Protein AF-A0A5K1C9Z1-F1 (afdb_monomer)

pLDDT: mean 88.3, std 4.73, range [71.31, 94.94]

Structure (mmCIF, N/CA/C/O backbone):
data_AF-A0A5K1C9Z1-F1
#
_entry.id   AF-A0A5K1C9Z1-F1
#
loop_
_atom_site.group_PDB
_atom_site.id
_atom_site.type_symbol
_atom_site.label_atom_id
_atom_site.label_alt_id
_atom_site.label_comp_id
_atom_site.label_asym_id
_atom_site.label_entity_id
_atom_site.label_seq_id
_atom_site.pdbx_PDB_ins_code
_atom_site.Cartn_x
_atom_site.Cartn_y
_atom_site.Cartn_z
_atom_site.occupancy
_atom_site.B_iso_or_equiv
_atom_site.auth_seq_id
_atom_site.auth_comp_id
_atom_site.auth_asym_id
_atom_site.auth_atom_id
_atom_site.pdbx_PDB_model_num
ATOM 1 N N . VAL A 1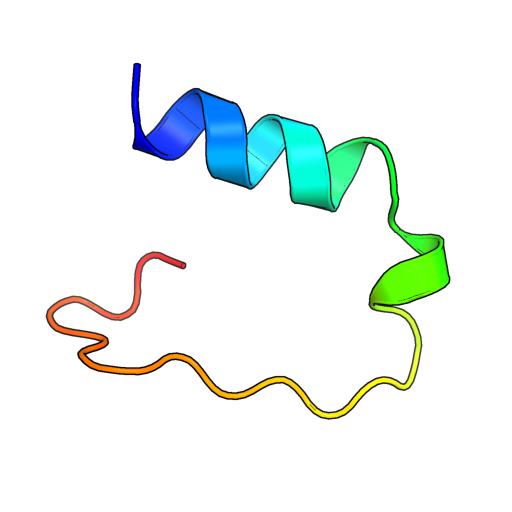 1 ? 10.543 3.211 -5.862 1.00 78.50 1 VAL A N 1
ATOM 2 C CA . VAL A 1 1 ? 9.712 4.434 -6.014 1.00 78.50 1 VAL A CA 1
ATOM 3 C C . VAL A 1 1 ? 8.217 4.143 -5.924 1.00 78.50 1 VAL A C 1
ATOM 5 O O . VAL A 1 1 ? 7.600 4.621 -4.987 1.00 78.50 1 VAL A O 1
ATOM 8 N N . ARG A 1 2 ? 7.607 3.377 -6.852 1.00 82.69 2 ARG A N 1
ATOM 9 C CA . ARG A 1 2 ? 6.151 3.101 -6.803 1.00 82.69 2 ARG A CA 1
ATOM 10 C C . ARG A 1 2 ? 5.743 2.290 -5.565 1.00 82.69 2 ARG A C 1
ATOM 12 O O . ARG A 1 2 ? 4.829 2.689 -4.863 1.00 82.6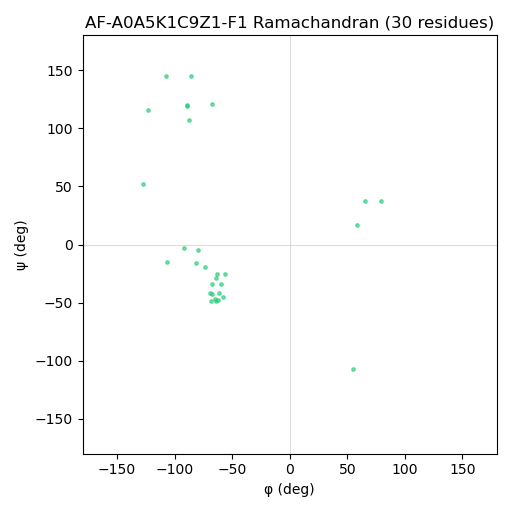9 2 ARG A O 1
ATOM 19 N N . MET A 1 3 ? 6.44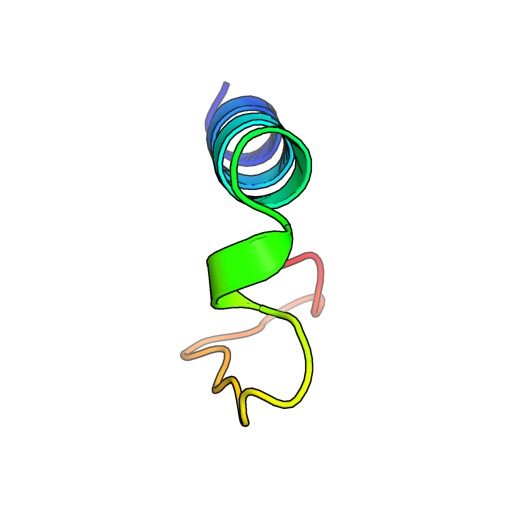9 1.194 -5.287 1.00 86.81 3 MET A N 1
ATOM 20 C CA . MET A 1 3 ? 6.139 0.303 -4.163 1.00 86.81 3 MET A CA 1
ATOM 21 C C . MET A 1 3 ? 6.379 0.972 -2.799 1.00 86.81 3 MET A C 1
ATOM 23 O O . MET A 1 3 ? 5.511 0.918 -1.937 1.00 86.81 3 MET A O 1
ATOM 27 N N . ASP A 1 4 ? 7.489 1.702 -2.648 1.00 90.00 4 ASP A N 1
ATOM 28 C CA . ASP A 1 4 ? 7.811 2.436 -1.412 1.00 90.00 4 ASP A CA 1
ATOM 29 C C . ASP A 1 4 ? 6.741 3.483 -1.058 1.00 90.00 4 ASP A C 1
ATOM 31 O O . ASP A 1 4 ? 6.449 3.712 0.113 1.00 90.00 4 ASP A O 1
ATOM 35 N N . ALA A 1 5 ? 6.117 4.103 -2.068 1.00 90.25 5 ALA A N 1
ATOM 36 C CA . ALA A 1 5 ? 5.033 5.058 -1.860 1.00 90.25 5 ALA A CA 1
ATOM 37 C C . ALA A 1 5 ? 3.754 4.380 -1.336 1.00 90.25 5 ALA A C 1
ATOM 39 O O . ALA A 1 5 ? 3.130 4.909 -0.418 1.00 90.25 5 ALA A O 1
ATOM 40 N N . TYR A 1 6 ? 3.386 3.204 -1.865 1.00 89.25 6 TYR A N 1
ATOM 41 C CA . TYR A 1 6 ? 2.264 2.415 -1.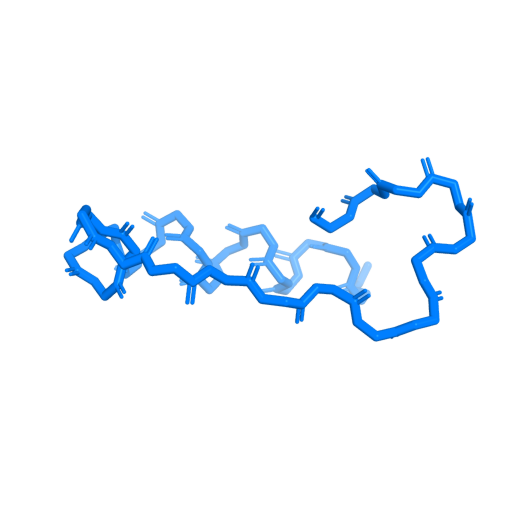334 1.00 89.25 6 TYR A CA 1
ATOM 42 C C . TYR A 1 6 ? 2.549 1.930 0.085 1.00 89.25 6 TYR A C 1
ATOM 44 O O . TYR A 1 6 ? 1.725 2.124 0.978 1.00 89.25 6 TYR A O 1
ATOM 52 N N . GLN A 1 7 ? 3.742 1.378 0.315 1.00 89.62 7 GLN A N 1
ATOM 53 C CA . GLN A 1 7 ? 4.164 0.927 1.637 1.00 89.62 7 GLN A CA 1
ATOM 54 C C . GLN A 1 7 ? 4.122 2.075 2.654 1.00 89.62 7 GLN A C 1
ATOM 56 O O . GLN A 1 7 ? 3.597 1.904 3.755 1.00 89.62 7 GLN A O 1
ATOM 61 N N . GLY A 1 8 ? 4.625 3.254 2.278 1.00 91.69 8 GLY A N 1
ATOM 62 C CA . GLY A 1 8 ? 4.566 4.461 3.097 1.00 91.69 8 GLY A CA 1
ATOM 63 C C . GLY A 1 8 ? 3.132 4.909 3.376 1.00 91.69 8 GLY A C 1
ATOM 64 O O . GLY A 1 8 ? 2.779 5.135 4.528 1.00 91.69 8 GLY A O 1
ATOM 65 N N . ALA A 1 9 ? 2.273 4.975 2.356 1.00 89.50 9 ALA A N 1
ATOM 66 C CA . ALA A 1 9 ? 0.879 5.386 2.519 1.00 89.50 9 ALA A CA 1
ATOM 67 C C . ALA A 1 9 ? 0.094 4.451 3.455 1.00 89.50 9 ALA A C 1
ATOM 69 O O . ALA A 1 9 ? -0.653 4.938 4.306 1.00 89.50 9 ALA A O 1
ATOM 70 N N . ILE A 1 10 ? 0.300 3.136 3.342 1.00 92.44 10 ILE A N 1
ATOM 71 C CA . ILE A 1 10 ? -0.333 2.133 4.208 1.00 92.44 10 ILE A CA 1
ATOM 72 C C . ILE A 1 10 ? 0.213 2.242 5.637 1.00 92.44 10 ILE A C 1
ATOM 74 O O . ILE A 1 10 ? -0.556 2.343 6.593 1.00 92.44 10 ILE A O 1
ATOM 78 N N . SER A 1 11 ? 1.539 2.295 5.788 1.00 91.44 11 SER A N 1
ATOM 79 C CA . SER A 1 11 ? 2.201 2.323 7.1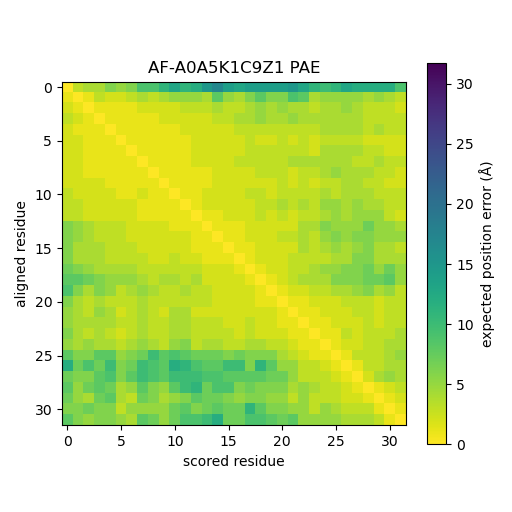01 1.00 91.44 11 SER A CA 1
ATOM 80 C C . SER A 1 11 ? 1.938 3.618 7.871 1.00 91.44 11 SER A C 1
ATOM 82 O O . SER A 1 11 ? 1.840 3.594 9.095 1.00 91.44 11 SER A O 1
ATOM 84 N N . CYS A 1 12 ? 1.808 4.751 7.175 1.00 94.94 12 CYS A N 1
ATOM 85 C CA . CYS A 1 12 ? 1.506 6.045 7.788 1.00 94.94 12 CYS A CA 1
ATOM 86 C C . CYS A 1 12 ? 0.013 6.247 8.084 1.00 94.94 12 CYS A C 1
ATOM 88 O O . CYS A 1 12 ? -0.316 7.139 8.861 1.00 94.94 12 CYS A O 1
ATOM 90 N N . ASN A 1 13 ? -0.886 5.438 7.508 1.00 91.25 13 ASN A N 1
ATOM 91 C CA . ASN A 1 13 ? -2.334 5.563 7.717 1.00 91.25 13 ASN A CA 1
ATOM 92 C C . ASN A 1 13 ? -2.992 4.240 8.151 1.00 91.25 13 ASN A C 1
ATOM 94 O O . ASN A 1 13 ? -3.996 3.835 7.563 1.00 91.25 13 ASN A O 1
ATOM 98 N N . PRO A 1 14 ? -2.492 3.561 9.199 1.00 89.69 14 PRO A N 1
ATOM 99 C CA . PRO A 1 14 ? -2.972 2.231 9.578 1.00 89.69 14 PRO A CA 1
ATOM 100 C C . PRO A 1 14 ? -4.448 2.224 10.005 1.00 89.69 14 PRO A C 1
ATOM 102 O O . PRO A 1 14 ? -5.133 1.214 9.859 1.00 89.69 14 PRO A O 1
ATOM 105 N N . SER A 1 15 ? -4.968 3.355 10.491 1.00 93.69 15 SER A N 1
ATOM 106 C CA . SER A 1 15 ? -6.375 3.512 10.873 1.00 93.69 15 SER A CA 1
ATOM 107 C C . SER A 1 15 ? -7.346 3.369 9.701 1.00 93.69 15 SER A C 1
ATOM 109 O O . SER A 1 15 ? -8.465 2.916 9.912 1.00 93.69 15 SER A O 1
ATOM 111 N N . LEU A 1 16 ? -6.932 3.710 8.476 1.00 89.56 16 LEU A N 1
ATOM 112 C CA . LEU A 1 16 ? -7.769 3.573 7.279 1.00 89.56 16 LEU A CA 1
ATOM 113 C C . LEU A 1 16 ? -7.916 2.113 6.829 1.00 89.56 16 LEU A C 1
ATOM 115 O O . LEU A 1 16 ? -8.844 1.789 6.094 1.00 89.56 16 LEU A O 1
ATOM 119 N N . PHE A 1 17 ? -7.007 1.242 7.273 1.00 90.06 17 PHE A N 1
ATOM 120 C CA . PHE A 1 17 ? -6.964 -0.171 6.897 1.00 90.06 17 PHE A CA 1
ATOM 121 C 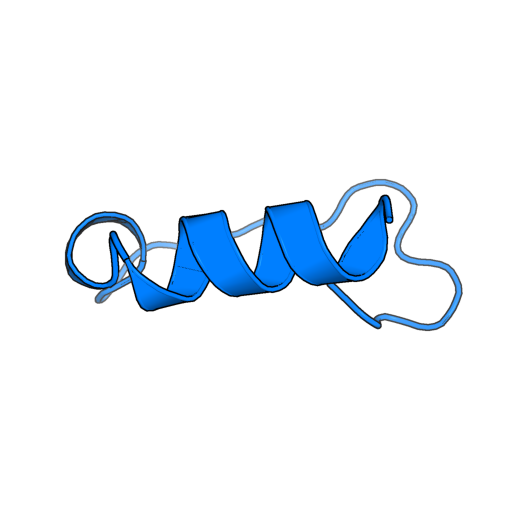C . PHE A 1 17 ? -7.422 -1.104 8.026 1.00 90.06 17 PHE A C 1
ATOM 123 O O . PHE A 1 17 ? -7.722 -2.272 7.783 1.00 90.06 17 PHE A O 1
ATOM 130 N N . HIS A 1 18 ? -7.514 -0.613 9.264 1.00 88.94 18 HIS A N 1
ATOM 131 C CA . HIS A 1 18 ? -7.984 -1.414 10.388 1.00 88.94 18 HIS A CA 1
ATOM 132 C C . HIS A 1 18 ? -9.471 -1.766 10.225 1.00 88.94 18 HIS A C 1
ATOM 134 O O . HIS A 1 18 ? -10.314 -0.879 10.135 1.00 88.94 18 HIS A O 1
ATOM 140 N N . GLN A 1 19 ? -9.786 -3.067 10.191 1.00 90.75 19 GLN A N 1
ATOM 141 C CA . GLN A 1 19 ? -11.137 -3.608 9.951 1.00 90.75 19 GLN A CA 1
ATOM 142 C C . GLN A 1 19 ? -11.780 -3.191 8.612 1.00 90.75 19 GLN A C 1
ATOM 144 O O . GLN A 1 19 ? -12.984 -3.368 8.420 1.00 90.75 19 GLN A O 1
ATOM 149 N N . ALA A 1 20 ? -10.991 -2.689 7.662 1.00 91.06 20 ALA A N 1
ATOM 150 C CA . ALA A 1 20 ? -11.463 -2.390 6.318 1.00 91.06 20 ALA A CA 1
ATOM 151 C C . ALA A 1 20 ? -11.385 -3.637 5.422 1.00 91.06 20 ALA A C 1
ATOM 153 O O . ALA A 1 20 ? -10.460 -4.440 5.526 1.00 91.06 20 ALA A O 1
ATOM 154 N N . THR A 1 21 ? -12.341 -3.787 4.504 1.00 92.44 21 THR A N 1
ATOM 155 C CA . THR A 1 21 ? -12.217 -4.748 3.396 1.00 92.44 21 THR A CA 1
ATOM 156 C C . T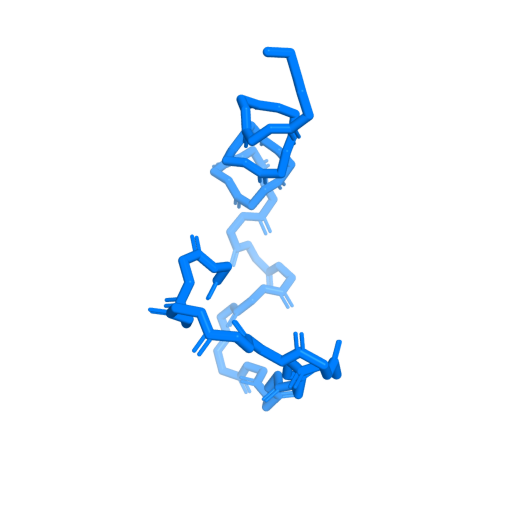HR A 1 21 ? -11.542 -4.043 2.225 1.00 92.44 21 THR A C 1
ATOM 158 O O . THR A 1 21 ? -12.065 -3.049 1.724 1.00 92.44 21 THR A O 1
ATOM 161 N N . VAL A 1 22 ? -10.383 -4.544 1.798 1.00 90.00 22 VAL A N 1
ATOM 162 C CA . VAL A 1 22 ? -9.580 -3.971 0.707 1.00 90.00 22 VAL A CA 1
ATOM 163 C C . VAL A 1 22 ? -9.671 -4.873 -0.522 1.00 90.00 22 VAL A C 1
ATOM 165 O O . VAL A 1 22 ? -9.739 -6.094 -0.398 1.00 90.00 22 VAL A O 1
ATOM 168 N N . MET A 1 23 ? -9.670 -4.271 -1.711 1.00 91.25 23 MET A N 1
ATOM 169 C CA . MET A 1 23 ? -9.653 -4.981 -2.988 1.00 91.25 23 MET A CA 1
ATOM 170 C C . MET A 1 23 ? -8.443 -4.530 -3.808 1.00 91.25 23 MET A C 1
ATOM 172 O O . MET A 1 23 ? -8.375 -3.370 -4.211 1.00 91.25 23 MET A O 1
ATOM 176 N N . ASP A 1 24 ? -7.512 -5.450 -4.064 1.00 90.38 24 ASP A N 1
ATOM 177 C CA . ASP A 1 24 ? -6.366 -5.216 -4.948 1.00 90.38 24 A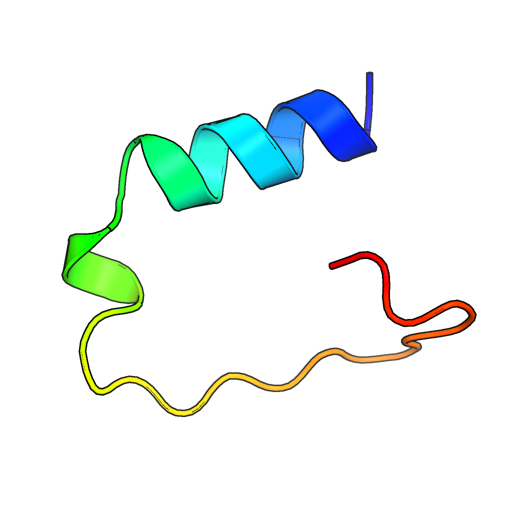SP A CA 1
ATOM 178 C C . ASP A 1 24 ? -6.745 -5.533 -6.405 1.00 90.38 24 ASP A C 1
ATOM 180 O O . ASP A 1 24 ? -6.950 -6.689 -6.789 1.00 90.38 24 ASP A O 1
ATOM 184 N N . ILE A 1 25 ? -6.894 -4.485 -7.219 1.00 87.88 25 ILE A N 1
ATOM 185 C CA . ILE A 1 25 ? -7.295 -4.597 -8.623 1.00 87.88 25 ILE A CA 1
ATOM 186 C C . ILE A 1 25 ? -6.058 -4.768 -9.505 1.00 87.88 25 ILE A C 1
ATOM 188 O O . ILE A 1 25 ? -5.224 -3.872 -9.608 1.00 87.88 25 ILE A O 1
ATOM 192 N N . GLY A 1 26 ? -6.000 -5.889 -10.233 1.00 85.88 26 GLY A N 1
ATOM 193 C CA . GLY A 1 26 ? -4.876 -6.199 -11.122 1.00 85.88 26 GLY A CA 1
ATOM 194 C C . GLY A 1 26 ? -3.656 -6.732 -10.370 1.00 85.88 26 GLY A C 1
ATOM 195 O O . GLY A 1 26 ? -2.528 -6.420 -10.740 1.00 85.88 26 GLY A O 1
ATOM 196 N N . CYS A 1 27 ? -3.897 -7.539 -9.334 1.00 80.06 27 CYS A N 1
ATOM 197 C CA . CYS A 1 27 ? -2.925 -7.887 -8.300 1.00 80.06 27 CYS A CA 1
ATOM 198 C C . CYS A 1 27 ? -1.608 -8.509 -8.792 1.00 80.06 27 CYS A C 1
ATOM 200 O O . CYS A 1 27 ? -0.591 -8.355 -8.126 1.00 80.06 27 CYS A O 1
ATOM 202 N N . GLY A 1 28 ? -1.547 -9.168 -9.954 1.00 86.56 28 GLY A N 1
ATOM 203 C CA . GLY A 1 28 ? -0.287 -9.698 -10.494 1.00 86.56 28 GLY A CA 1
ATOM 204 C C . GLY A 1 28 ? 0.431 -10.623 -9.499 1.00 86.56 28 GLY A C 1
ATOM 205 O O . GLY A 1 28 ? -0.011 -11.742 -9.270 1.00 86.56 28 GLY A O 1
ATOM 206 N N . THR A 1 29 ? 1.533 -10.164 -8.897 1.00 87.69 29 THR A N 1
ATOM 207 C CA . THR A 1 29 ? 2.271 -10.893 -7.845 1.00 87.69 29 THR A CA 1
ATOM 208 C C . THR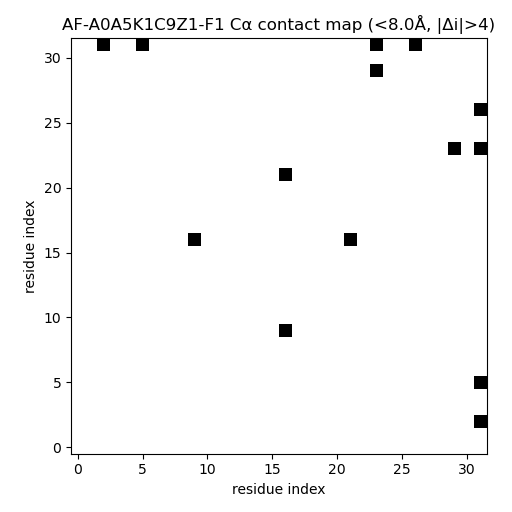 A 1 29 ? 1.652 -10.788 -6.444 1.00 87.69 29 THR A C 1
ATOM 210 O O . THR A 1 29 ? 2.172 -11.404 -5.520 1.00 87.69 29 THR A O 1
ATOM 213 N N . GLY A 1 30 ? 0.595 -9.992 -6.267 1.00 82.50 30 GLY A N 1
ATOM 214 C CA . GLY A 1 30 ? -0.072 -9.744 -4.984 1.00 82.50 30 GLY A CA 1
ATOM 215 C C . GLY A 1 30 ? 0.815 -9.004 -3.986 1.00 82.50 30 GLY A C 1
ATOM 216 O O . GLY A 1 30 ? 0.857 -9.359 -2.817 1.00 82.50 30 GLY A O 1
ATOM 217 N N . ILE A 1 31 ? 1.616 -8.052 -4.472 1.00 87.62 31 ILE A N 1
ATOM 218 C CA . ILE A 1 31 ? 2.638 -7.363 -3.669 1.00 87.62 31 ILE A CA 1
ATOM 219 C C . ILE A 1 31 ? 2.121 -6.068 -3.013 1.00 87.62 31 ILE A C 1
ATOM 221 O O . ILE A 1 31 ? 2.874 -5.394 -2.310 1.00 87.62 31 ILE A O 1
ATOM 225 N N . LEU A 1 32 ? 0.864 -5.711 -3.289 1.00 71.31 32 LEU A N 1
ATOM 226 C CA . LEU A 1 32 ? 0.137 -4.631 -2.627 1.00 71.31 32 LEU A CA 1
ATOM 227 C C . LEU A 1 32 ? -0.668 -5.169 -1.442 1.00 71.31 32 LEU A C 1
ATOM 229 O O . LEU A 1 32 ? -1.158 -6.316 -1.530 1.00 71.31 32 LEU A O 1
#

Solvent-accessible surface area (backbone atoms only — not comparable to full-atom values): 2245 Å² total; per-residue (Å²): 110,74,64,58,50,53,54,46,55,49,70,75,40,52,76,77,56,60,95,52,90,84,80,77,83,82,46,86,88,58,85,120

Radius of gyration: 10.26 Å; Cα contacts (8 Å, |Δi|>4): 7; chains: 1; bounding box: 22×17×22 Å

Secondary structure (DSSP, 8-state):
-HHHHHHHHHHH-HHHHTT-----TT-TTT--

Organism: NCBI:txid210225

InterPro domains:
  IPR029063 S-adenosyl-L-methionine-dependent methyltransferase superfamily [G3DSA:3.40.50.150] (1-32)
  IPR029063 S-adenosyl-L-methionine-dependent methyltransferase superfamily [SSF53335] (2-32)

Mean predicted aligned error: 3.7 Å

Sequence (32 aa):
VRMDAYQGAISCNPSLFHQATVMDIGCGTGIL

Foldseek 3Di:
DVLVVVVCVCVVCVVVVVVDDDDDDPCVVVSD